Protein AF-A0A2G9U5S8-F1 (afdb_monomer_lite)

Sequence (148 aa):
MLDTFPAEDVRKWMVNHTTHVWLLAACYLGFVLTAPGKIVKKHGLLPQWYYYNGLLQLCLLVAFLPTLLFSLLIGGWRDSVCRNHSLYTGVVSGTVMFLFVFTKLLDLAETVLIVLEGRHPLLIHIFHHVVTLLFTWNSYSHQSSLGR

Structure (mmCIF, N/CA/C/O backbone):
data_AF-A0A2G9U5S8-F1
#
_entry.id   AF-A0A2G9U5S8-F1
#
loop_
_atom_site.group_PDB
_atom_site.id
_atom_site.type_symbol
_atom_site.label_atom_id
_atom_site.label_alt_id
_atom_site.label_comp_id
_atom_site.label_asym_id
_atom_site.label_entity_id
_atom_site.label_seq_id
_atom_site.pdbx_PDB_ins_code
_atom_site.Cartn_x
_atom_site.Cartn_y
_atom_site.Cartn_z
_atom_site.occupancy
_atom_site.B_iso_or_equiv
_atom_site.auth_seq_id
_atom_site.auth_comp_id
_atom_site.auth_asym_id
_atom_site.auth_atom_id
_atom_site.pdbx_PDB_model_num
ATOM 1 N N . MET A 1 1 ? 26.636 -3.718 -8.881 1.00 35.22 1 MET A N 1
ATOM 2 C CA . MET A 1 1 ? 26.272 -5.134 -9.051 1.00 35.22 1 MET A CA 1
ATOM 3 C C . MET A 1 1 ? 24.959 -5.350 -8.304 1.00 35.22 1 MET A C 1
ATOM 5 O O . MET A 1 1 ? 24.935 -5.861 -7.196 1.00 35.22 1 MET A O 1
ATOM 9 N N . LEU A 1 2 ? 23.889 -4.762 -8.842 1.00 51.16 2 LEU A N 1
ATOM 10 C CA . LEU A 1 2 ? 22.506 -4.899 -8.372 1.00 51.16 2 LEU A CA 1
ATOM 11 C C . LEU A 1 2 ? 21.821 -5.567 -9.560 1.00 51.16 2 LEU A C 1
ATOM 13 O O . LEU A 1 2 ? 21.222 -4.916 -10.417 1.00 51.16 2 LEU A O 1
ATOM 17 N N . ASP A 1 3 ? 22.149 -6.843 -9.719 1.00 55.69 3 ASP A N 1
ATOM 18 C CA . ASP A 1 3 ? 22.001 -7.546 -10.982 1.00 55.69 3 ASP A CA 1
ATOM 19 C C . ASP A 1 3 ? 20.552 -8.007 -11.111 1.00 55.69 3 ASP A C 1
ATOM 21 O O . ASP A 1 3 ? 20.168 -9.054 -10.612 1.00 55.69 3 ASP A O 1
ATOM 25 N N . THR A 1 4 ? 19.757 -7.179 -11.794 1.00 72.75 4 THR A N 1
ATOM 26 C CA . THR A 1 4 ? 18.407 -7.448 -12.323 1.00 72.75 4 THR A CA 1
ATOM 27 C C . THR A 1 4 ? 17.310 -7.779 -11.295 1.00 72.75 4 THR A C 1
ATOM 29 O O . THR A 1 4 ? 17.431 -8.665 -10.460 1.00 72.75 4 THR A O 1
ATOM 32 N N . PHE A 1 5 ? 16.174 -7.076 -11.374 1.00 83.19 5 PHE A N 1
ATOM 33 C CA . PHE A 1 5 ? 14.983 -7.427 -10.594 1.00 83.19 5 PHE A CA 1
ATOM 34 C C . PHE A 1 5 ? 14.281 -8.630 -11.255 1.00 83.19 5 PHE A C 1
ATOM 36 O O . PHE A 1 5 ? 13.924 -8.528 -12.434 1.00 83.19 5 PHE A O 1
ATOM 43 N N . PRO A 1 6 ? 14.067 -9.758 -10.547 1.00 87.31 6 PRO A N 1
ATOM 44 C CA . PRO A 1 6 ? 13.493 -10.976 -11.122 1.00 87.31 6 PRO A CA 1
ATOM 45 C C . PRO A 1 6 ? 11.966 -10.859 -11.244 1.00 87.31 6 PRO A C 1
ATOM 47 O O . PRO A 1 6 ? 11.199 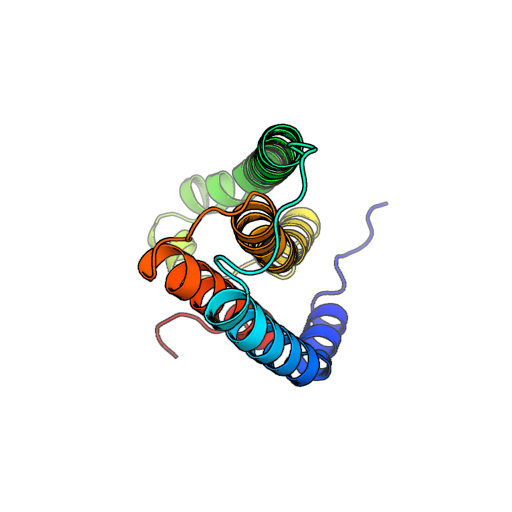-11.510 -10.534 1.00 87.31 6 PRO A O 1
ATOM 50 N N . ALA A 1 7 ? 11.513 -9.995 -12.153 1.00 85.25 7 ALA A N 1
ATOM 51 C CA . ALA A 1 7 ? 10.109 -9.614 -12.294 1.00 85.25 7 ALA A CA 1
ATOM 52 C C . ALA A 1 7 ? 9.171 -10.812 -12.506 1.00 85.25 7 ALA A C 1
ATOM 54 O O . ALA A 1 7 ? 8.071 -10.844 -11.959 1.00 85.25 7 ALA A O 1
ATOM 55 N N . GLU A 1 8 ? 9.606 -11.807 -13.279 1.00 86.88 8 GLU A N 1
ATOM 56 C CA . GLU A 1 8 ? 8.788 -12.976 -13.605 1.00 86.88 8 GLU A CA 1
ATOM 57 C C . GLU A 1 8 ? 8.624 -13.929 -12.413 1.00 86.88 8 GLU A C 1
ATOM 59 O O . GLU A 1 8 ? 7.526 -14.438 -12.177 1.00 86.88 8 GLU A O 1
ATOM 64 N N . ASP A 1 9 ? 9.680 -14.134 -11.625 1.00 90.31 9 ASP A N 1
ATOM 65 C CA . ASP A 1 9 ? 9.627 -14.992 -10.437 1.00 90.31 9 ASP A CA 1
ATOM 66 C C . ASP A 1 9 ? 8.777 -14.351 -9.343 1.00 90.31 9 ASP A C 1
ATOM 68 O O . ASP A 1 9 ? 7.919 -15.005 -8.746 1.00 90.31 9 ASP A O 1
ATOM 72 N N . VAL A 1 10 ? 8.944 -13.040 -9.147 1.00 90.88 10 VAL A N 1
ATOM 73 C CA . VAL A 1 10 ? 8.112 -12.255 -8.234 1.00 90.88 10 VAL A CA 1
ATOM 74 C C . VAL A 1 10 ? 6.647 -12.319 -8.663 1.00 90.88 10 VAL A C 1
ATOM 76 O O . VAL A 1 10 ? 5.771 -12.581 -7.841 1.00 90.88 10 VAL A O 1
ATOM 79 N N . ARG A 1 11 ? 6.356 -12.152 -9.955 1.00 89.31 11 ARG A N 1
ATOM 80 C CA . ARG A 1 11 ? 4.992 -12.242 -10.489 1.00 89.31 11 ARG A CA 1
ATOM 81 C C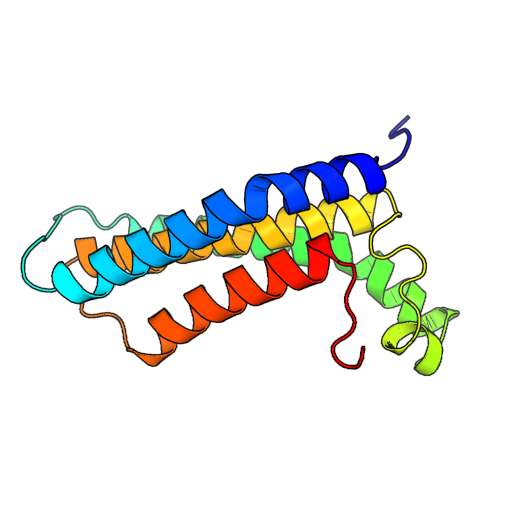 . ARG A 1 11 ? 4.367 -13.612 -10.232 1.00 89.31 11 ARG A C 1
ATOM 83 O O . ARG A 1 11 ? 3.244 -13.687 -9.735 1.00 89.31 11 ARG A O 1
ATOM 90 N N . LYS A 1 12 ? 5.089 -14.698 -10.525 1.00 92.31 12 LYS A N 1
ATOM 91 C CA . LYS A 1 12 ? 4.629 -16.070 -10.246 1.00 92.31 12 LYS A CA 1
ATOM 92 C C . LYS A 1 12 ? 4.365 -16.282 -8.757 1.00 92.31 12 LYS A C 1
ATOM 94 O O . LYS A 1 12 ? 3.352 -16.882 -8.399 1.00 92.31 12 LYS A O 1
ATOM 99 N N . TRP A 1 13 ? 5.234 -15.755 -7.895 1.00 92.94 13 TRP A N 1
ATOM 100 C CA . TRP A 1 13 ? 5.053 -15.816 -6.449 1.00 92.94 13 TRP A CA 1
ATOM 101 C C . TRP A 1 13 ? 3.775 -15.093 -6.002 1.00 92.94 13 TRP A C 1
ATOM 103 O O . TRP A 1 13 ? 2.994 -15.665 -5.240 1.00 92.94 13 TRP A O 1
ATOM 113 N N . MET A 1 14 ? 3.520 -13.891 -6.528 1.00 92.62 14 MET A N 1
ATOM 114 C CA . MET A 1 14 ? 2.320 -13.099 -6.229 1.00 92.62 14 MET A CA 1
ATOM 115 C C . MET A 1 14 ? 1.041 -13.818 -6.673 1.00 92.62 14 MET A C 1
ATOM 117 O O . MET A 1 14 ? 0.099 -13.948 -5.891 1.00 92.62 14 MET A O 1
ATOM 121 N N . VAL A 1 15 ? 1.028 -14.377 -7.890 1.00 92.81 15 VAL A N 1
ATOM 122 C CA . VAL A 1 15 ? -0.104 -15.171 -8.395 1.00 92.81 15 VAL A CA 1
ATOM 123 C C . VAL A 1 15 ? -0.386 -16.350 -7.463 1.00 92.81 15 VAL A C 1
ATOM 125 O O . VAL A 1 15 ? -1.524 -16.510 -7.020 1.00 92.81 15 VAL A O 1
ATOM 128 N N . ASN A 1 16 ? 0.643 -17.115 -7.085 1.00 95.12 16 ASN A N 1
ATOM 129 C CA . ASN A 1 16 ? 0.501 -18.273 -6.200 1.00 95.12 16 ASN A CA 1
ATOM 130 C C . ASN A 1 16 ? 0.000 -17.899 -4.789 1.00 95.12 16 ASN A C 1
ATOM 132 O O . ASN A 1 16 ? -0.705 -18.673 -4.145 1.00 95.12 16 ASN A O 1
ATOM 136 N N . HIS A 1 17 ? 0.316 -16.693 -4.307 1.00 94.94 17 HIS A N 1
ATOM 137 C CA . HIS A 1 17 ? -0.110 -16.217 -2.987 1.00 94.94 17 HIS A CA 1
ATOM 138 C C . HIS A 1 17 ? -1.429 -15.439 -2.990 1.00 94.94 17 HIS A C 1
ATOM 140 O O . HIS A 1 17 ? -1.900 -15.045 -1.924 1.00 94.94 17 HIS A O 1
ATOM 146 N N . THR A 1 18 ? -2.082 -15.289 -4.143 1.00 93.50 18 THR A N 1
ATOM 147 C CA . THR A 1 18 ? -3.359 -14.570 -4.261 1.00 93.50 18 THR A CA 1
ATOM 148 C C . THR A 1 18 ? -4.411 -15.108 -3.292 1.00 93.50 18 THR A C 1
ATOM 150 O O . THR A 1 18 ? -5.046 -14.330 -2.584 1.00 93.50 18 THR A O 1
ATOM 153 N N . THR A 1 19 ? -4.545 -16.432 -3.164 1.00 93.62 19 THR A N 1
ATOM 154 C CA . THR A 1 19 ? -5.495 -17.060 -2.228 1.00 93.62 19 THR A CA 1
ATOM 155 C C . THR A 1 19 ? -5.241 -16.656 -0.774 1.00 93.62 19 THR A C 1
ATOM 157 O O . THR A 1 19 ? -6.188 -16.385 -0.040 1.00 93.62 19 THR A O 1
ATOM 160 N N . HIS A 1 20 ? -3.975 -16.546 -0.359 1.00 94.62 20 HIS A N 1
ATOM 161 C CA . HIS A 1 20 ? -3.621 -16.114 0.995 1.00 94.62 20 HIS A CA 1
ATOM 162 C C . HIS A 1 20 ? -4.054 -14.669 1.256 1.00 94.62 20 HIS A C 1
ATOM 164 O O . HIS A 1 20 ? -4.545 -14.367 2.340 1.00 94.62 20 HIS A O 1
ATOM 170 N N . VAL A 1 21 ? -3.934 -13.789 0.259 1.00 95.25 21 VAL A N 1
ATOM 171 C CA . VAL A 1 21 ? -4.358 -12.386 0.372 1.00 95.25 21 VAL A CA 1
ATOM 172 C C . VAL A 1 21 ? -5.875 -12.261 0.457 1.00 95.25 21 VAL A C 1
ATOM 174 O O . VAL A 1 21 ? -6.372 -11.496 1.281 1.00 95.25 21 VAL A O 1
ATOM 177 N N . TRP A 1 22 ? -6.624 -13.054 -0.313 1.00 94.62 22 TRP A N 1
ATOM 178 C CA . TRP A 1 22 ? -8.084 -13.118 -0.185 1.00 94.62 22 TRP A CA 1
ATOM 179 C C . TRP A 1 22 ? -8.525 -13.613 1.194 1.00 94.62 22 TRP A C 1
ATOM 181 O O . TRP A 1 22 ? -9.411 -13.014 1.803 1.00 94.62 22 TRP A O 1
ATOM 191 N N . LEU A 1 23 ? -7.885 -14.665 1.715 1.00 96.38 23 LEU A N 1
ATOM 192 C CA . LEU A 1 23 ? -8.163 -15.168 3.063 1.00 96.38 23 LEU A CA 1
ATOM 193 C C . LEU A 1 23 ? -7.826 -14.120 4.127 1.00 96.38 23 LEU A C 1
ATOM 195 O O . LEU A 1 23 ? -8.623 -13.892 5.034 1.00 96.38 23 LEU A O 1
ATOM 199 N N . LEU A 1 24 ? -6.690 -13.436 3.992 1.00 95.88 24 LEU A N 1
ATOM 200 C CA . LEU A 1 24 ? -6.288 -12.360 4.893 1.00 95.88 24 LEU A CA 1
ATOM 201 C C . LEU A 1 24 ? -7.297 -11.206 4.870 1.00 95.88 24 LEU A C 1
ATOM 203 O O . LEU A 1 24 ? -7.701 -10.746 5.935 1.00 95.88 24 LEU A O 1
ATOM 207 N N . ALA A 1 25 ? -7.761 -10.783 3.691 1.00 95.94 25 ALA A N 1
ATOM 208 C CA . ALA A 1 25 ? -8.780 -9.743 3.547 1.00 95.94 25 ALA A CA 1
ATOM 209 C C . ALA A 1 25 ? -10.126 -10.151 4.175 1.00 95.94 25 ALA A C 1
ATOM 211 O O . ALA A 1 25 ? -10.762 -9.340 4.850 1.00 95.94 25 ALA A O 1
ATOM 212 N N . ALA A 1 26 ? -10.544 -11.411 4.009 1.00 96.31 26 ALA A N 1
ATOM 213 C CA . ALA A 1 26 ? -11.761 -11.940 4.623 1.00 96.31 26 ALA A CA 1
ATOM 214 C C . ALA A 1 26 ? -11.655 -12.000 6.158 1.00 96.31 26 ALA A C 1
ATOM 216 O O . ALA A 1 26 ? -12.554 -11.532 6.859 1.00 96.31 26 ALA A O 1
ATOM 217 N N . CYS A 1 27 ? -10.537 -12.508 6.687 1.00 96.12 27 CYS A N 1
ATOM 218 C CA . CYS A 1 27 ? -10.252 -12.521 8.123 1.00 96.12 27 CYS A CA 1
ATOM 219 C C . CYS A 1 27 ? -10.217 -11.102 8.704 1.00 96.12 27 CYS A C 1
ATOM 221 O O . CYS A 1 27 ? -10.802 -10.845 9.756 1.00 96.12 27 CYS A O 1
ATOM 223 N N . TYR A 1 28 ? -9.572 -10.174 7.997 1.00 95.56 28 TYR A N 1
ATOM 224 C CA . TYR A 1 28 ? -9.519 -8.763 8.356 1.00 95.56 28 TYR A CA 1
ATOM 225 C C . TYR A 1 28 ? -10.921 -8.135 8.432 1.00 95.56 28 TYR A C 1
ATOM 227 O O . TYR A 1 28 ? -11.256 -7.515 9.441 1.00 95.56 28 TYR A O 1
ATOM 235 N N . LEU A 1 29 ? -11.772 -8.345 7.420 1.00 95.69 29 LEU A N 1
ATOM 236 C CA . LEU A 1 29 ? -13.155 -7.856 7.421 1.00 95.69 29 LEU A CA 1
ATOM 237 C C . LEU A 1 29 ? -13.957 -8.436 8.587 1.00 95.69 29 LEU A C 1
ATOM 239 O O . LEU A 1 29 ? -14.634 -7.693 9.297 1.00 95.69 29 LEU A O 1
ATOM 243 N N . GLY A 1 30 ? -13.846 -9.746 8.823 1.00 94.75 30 GLY A N 1
ATOM 244 C CA . GLY A 1 30 ? -14.488 -10.401 9.959 1.00 94.75 30 GLY A CA 1
ATOM 245 C C . GLY A 1 30 ? -14.065 -9.782 11.292 1.00 94.75 30 GLY A C 1
ATOM 246 O O . GLY A 1 30 ? -14.914 -9.476 12.129 1.00 94.75 30 GLY A O 1
ATOM 247 N N . PHE A 1 31 ? -12.768 -9.526 11.476 1.00 94.69 31 PHE A N 1
ATOM 248 C CA . PHE A 1 31 ? -12.245 -8.888 12.681 1.00 94.69 31 PHE A CA 1
ATOM 249 C C . PHE A 1 31 ? -12.759 -7.451 12.845 1.00 94.69 31 PHE A C 1
ATOM 251 O O . PHE A 1 31 ? -13.372 -7.129 13.863 1.00 94.69 31 PHE A O 1
ATOM 258 N N . VAL A 1 32 ? -12.565 -6.590 11.844 1.00 94.12 32 VAL A N 1
ATOM 259 C CA . VAL A 1 32 ? -12.869 -5.155 11.954 1.00 94.12 32 VAL A CA 1
ATOM 260 C C . VAL A 1 32 ? -14.370 -4.877 12.068 1.00 94.12 32 VAL A C 1
ATOM 262 O O . VAL A 1 32 ? -14.752 -3.889 12.687 1.00 94.12 32 VAL A O 1
ATOM 265 N N . LEU A 1 33 ? -15.236 -5.750 11.549 1.00 92.75 33 LEU A N 1
ATOM 266 C CA . LEU A 1 33 ? -16.686 -5.595 11.698 1.00 92.75 33 LEU A CA 1
ATOM 267 C C . LEU A 1 33 ? -17.220 -6.093 13.051 1.00 92.75 33 LEU A C 1
ATOM 269 O O . LEU A 1 33 ? -18.257 -5.615 13.505 1.00 92.75 33 LEU A O 1
ATOM 273 N N . THR A 1 34 ? -16.546 -7.046 13.707 1.00 92.12 34 THR A N 1
ATOM 274 C CA . THR A 1 34 ? -17.078 -7.724 14.910 1.00 92.12 34 THR A CA 1
ATOM 275 C C . THR A 1 34 ? -16.419 -7.316 16.226 1.00 92.12 34 THR A C 1
ATOM 277 O O . THR A 1 34 ? -17.042 -7.472 17.285 1.00 92.12 34 THR A O 1
ATOM 280 N N . ALA A 1 35 ? -15.173 -6.841 16.171 1.00 90.62 35 ALA A N 1
ATOM 281 C CA . ALA A 1 35 ? -14.347 -6.478 17.320 1.00 90.62 35 ALA A CA 1
ATOM 282 C C . ALA A 1 35 ? -14.568 -5.064 17.910 1.00 90.62 35 ALA A C 1
ATOM 284 O O . ALA A 1 35 ? -14.334 -4.920 19.117 1.00 90.62 35 ALA A O 1
ATOM 285 N N . PRO A 1 36 ? -15.004 -4.026 17.158 1.00 88.19 36 PRO A N 1
ATOM 286 C CA . PRO A 1 36 ? -15.205 -2.692 17.724 1.00 88.19 36 PRO A CA 1
ATOM 287 C C . PRO A 1 36 ? -16.151 -2.707 18.931 1.00 88.19 36 PRO A C 1
ATOM 289 O O . PRO A 1 36 ? -17.209 -3.334 18.898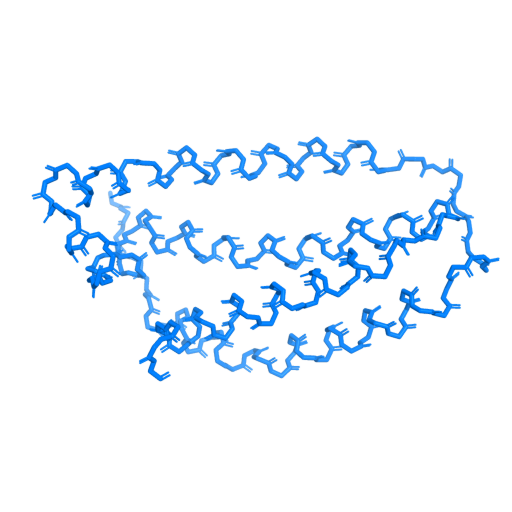 1.00 88.19 36 PRO A O 1
ATOM 292 N N . GLY A 1 37 ? -15.752 -2.038 20.014 1.00 82.56 37 GLY A N 1
ATOM 293 C CA . GLY A 1 37 ? -16.503 -1.991 21.275 1.00 82.56 37 GLY A CA 1
ATOM 294 C C . GLY A 1 37 ? -16.316 -3.200 22.207 1.00 82.56 37 GLY A C 1
ATOM 295 O O . GLY A 1 37 ? -16.782 -3.152 23.341 1.00 82.56 37 GLY A O 1
ATOM 296 N N . LYS A 1 38 ? -15.617 -4.266 21.780 1.00 87.12 38 LYS A N 1
ATOM 297 C CA . LYS A 1 38 ? -15.339 -5.457 22.616 1.00 87.12 38 LYS A CA 1
ATOM 298 C C . LYS A 1 38 ? -13.902 -5.539 23.126 1.00 87.12 38 LYS A C 1
ATOM 300 O O . LYS A 1 38 ? -13.647 -6.214 24.119 1.00 87.12 38 LYS A O 1
ATOM 305 N N . ILE A 1 39 ? -12.960 -4.898 22.436 1.00 84.56 39 ILE A N 1
ATOM 306 C CA . ILE A 1 39 ? -11.524 -4.992 22.717 1.00 84.56 39 ILE A CA 1
ATOM 307 C C . ILE A 1 39 ? -10.971 -3.580 22.894 1.00 84.56 39 ILE A C 1
ATOM 309 O O . ILE A 1 39 ? -11.186 -2.728 22.039 1.00 84.56 39 ILE A O 1
ATOM 313 N N . VAL A 1 40 ? -10.251 -3.344 23.993 1.00 86.69 40 VAL A N 1
ATOM 314 C CA . VAL A 1 40 ? -9.571 -2.069 24.257 1.00 86.69 40 VAL A CA 1
ATOM 315 C C . VAL A 1 40 ? -8.193 -2.341 24.857 1.00 86.69 40 VAL A C 1
ATOM 317 O O . VAL A 1 40 ? -8.069 -2.961 25.914 1.00 86.69 40 VAL A O 1
ATOM 320 N N . LYS A 1 41 ? -7.141 -1.862 24.193 1.00 83.94 41 LYS A N 1
ATOM 321 C CA . LYS A 1 41 ? -5.760 -1.830 24.682 1.00 83.94 41 LYS A CA 1
ATOM 322 C C . LYS A 1 41 ? -5.410 -0.404 25.102 1.00 83.94 41 LYS A C 1
ATOM 324 O O . LYS A 1 41 ? -5.657 0.544 24.370 1.00 83.94 41 LYS A O 1
ATOM 329 N N . LYS A 1 42 ? -4.793 -0.260 26.281 1.00 73.62 42 LYS A N 1
ATOM 330 C CA . LYS A 1 42 ? -4.433 1.050 26.858 1.00 73.62 42 LYS A CA 1
ATOM 331 C C . LYS A 1 42 ? -3.196 1.711 26.235 1.00 73.62 42 LYS A C 1
ATOM 333 O O . LYS A 1 42 ? -3.015 2.910 26.410 1.00 73.62 42 LYS A O 1
ATOM 338 N N . HIS A 1 43 ? -2.335 0.959 25.550 1.00 76.50 43 HIS A N 1
ATOM 339 C CA . HIS A 1 43 ? -1.120 1.512 24.947 1.00 76.50 43 HIS A CA 1
ATOM 340 C C . HIS A 1 43 ? -1.400 2.003 23.524 1.00 76.50 43 HIS A C 1
ATOM 342 O O . HIS A 1 43 ? -1.727 1.200 22.651 1.00 76.50 43 HIS A O 1
ATOM 348 N N . GLY A 1 44 ? -1.238 3.309 23.299 1.00 80.12 44 GLY A N 1
ATOM 349 C CA . GLY A 1 44 ? -1.351 3.924 21.978 1.00 80.12 44 GLY A CA 1
ATOM 350 C C . GLY A 1 44 ? -0.114 3.633 21.136 1.00 80.12 44 GLY A C 1
ATOM 351 O O . GLY A 1 44 ? 0.885 4.337 21.249 1.00 80.12 44 GLY A O 1
ATOM 352 N N . LEU A 1 45 ? -0.181 2.572 20.328 1.00 89.06 45 LEU A N 1
ATOM 353 C CA . LEU A 1 45 ? 0.819 2.233 19.302 1.00 89.06 45 LEU A CA 1
ATOM 354 C C . LEU A 1 45 ? 0.536 2.934 17.965 1.00 89.06 45 LEU A C 1
ATOM 356 O O . LEU A 1 45 ? 1.361 2.901 17.051 1.00 89.06 45 LEU A O 1
ATOM 360 N N . LEU A 1 46 ? -0.646 3.540 17.839 1.00 90.75 46 LEU A N 1
ATOM 361 C CA . LEU A 1 46 ? -1.133 4.134 16.606 1.00 90.75 46 LEU A CA 1
ATOM 362 C C . LEU A 1 46 ? -0.283 5.338 16.136 1.00 90.75 46 LEU A C 1
ATOM 364 O O . LEU A 1 46 ? 0.045 5.382 14.952 1.00 90.75 46 LEU A O 1
ATOM 368 N N . PRO A 1 47 ? 0.168 6.274 17.003 1.00 91.88 47 PRO A N 1
ATOM 369 C CA . PRO A 1 47 ? 1.035 7.377 16.570 1.00 91.88 47 PRO A CA 1
ATOM 370 C C . PRO A 1 47 ? 2.381 6.912 15.997 1.00 91.88 47 PRO A C 1
ATOM 372 O O . PRO A 1 47 ? 2.840 7.429 14.980 1.00 91.88 47 PRO A O 1
ATOM 375 N N . GLN A 1 48 ? 3.007 5.917 16.628 1.00 93.69 48 GLN A N 1
ATOM 376 C CA . GLN A 1 48 ? 4.262 5.327 16.168 1.00 93.69 48 GLN A CA 1
ATOM 377 C C . GLN A 1 48 ? 4.046 4.619 14.831 1.00 93.69 48 GLN A C 1
ATOM 379 O O . GLN A 1 48 ? 4.853 4.773 13.917 1.00 93.69 48 GLN A O 1
ATOM 384 N N . TRP A 1 49 ? 2.930 3.896 14.694 1.00 94.19 49 TRP A N 1
ATOM 385 C CA . TRP A 1 49 ? 2.548 3.257 13.440 1.00 94.19 49 TRP A CA 1
ATOM 386 C C . TRP A 1 49 ? 2.416 4.267 12.296 1.00 94.19 49 TRP A C 1
ATOM 388 O O . TRP A 1 49 ? 3.029 4.075 11.247 1.00 94.19 49 TRP A O 1
ATOM 398 N N . TYR A 1 50 ? 1.695 5.374 12.510 1.00 93.56 50 TYR A N 1
ATOM 399 C CA . TYR A 1 50 ? 1.565 6.441 11.513 1.00 93.56 50 TYR A CA 1
ATOM 400 C C . TYR A 1 50 ? 2.915 7.019 11.093 1.00 93.56 50 TYR A C 1
ATOM 402 O O . TYR A 1 50 ? 3.149 7.226 9.903 1.00 93.56 50 TYR A O 1
ATOM 410 N N . TYR A 1 51 ? 3.814 7.249 12.053 1.00 95.25 51 TYR A N 1
ATOM 411 C CA . TYR A 1 51 ? 5.149 7.766 11.769 1.00 95.25 51 TYR A CA 1
ATOM 412 C C . TYR A 1 51 ? 5.957 6.809 10.880 1.00 95.25 51 TYR A C 1
ATOM 414 O O . TYR A 1 51 ? 6.476 7.223 9.842 1.00 95.25 51 TYR A O 1
ATOM 422 N N . TYR A 1 52 ? 6.028 5.523 11.241 1.00 95.00 52 TYR A N 1
ATOM 423 C CA . TYR A 1 52 ? 6.781 4.534 10.465 1.00 95.00 52 TYR A CA 1
ATOM 424 C C . TYR A 1 52 ? 6.155 4.261 9.094 1.00 95.00 52 TYR A C 1
ATOM 426 O O . TYR A 1 52 ? 6.885 4.190 8.104 1.00 95.00 52 TYR A O 1
ATOM 434 N N . ASN A 1 53 ? 4.824 4.151 9.011 1.00 94.31 53 ASN A N 1
ATOM 435 C CA . ASN A 1 53 ? 4.135 3.930 7.740 1.00 94.31 53 ASN A CA 1
ATOM 436 C C . ASN A 1 53 ? 4.308 5.138 6.802 1.00 94.31 53 ASN A C 1
ATOM 438 O O . ASN A 1 53 ? 4.640 4.976 5.629 1.00 94.31 53 ASN A O 1
ATOM 442 N N . GLY A 1 54 ? 4.177 6.359 7.330 1.00 95.38 54 GLY A N 1
ATOM 443 C CA . GLY A 1 54 ? 4.402 7.588 6.568 1.00 95.38 54 GLY A CA 1
ATOM 444 C C . GLY A 1 54 ? 5.839 7.712 6.057 1.00 95.38 54 GLY A C 1
ATOM 445 O O . GLY A 1 54 ? 6.050 8.031 4.886 1.00 95.38 54 GLY A O 1
ATOM 446 N N . LEU A 1 55 ? 6.833 7.395 6.894 1.00 96.75 55 LEU A N 1
ATOM 447 C CA . LEU A 1 55 ? 8.239 7.393 6.488 1.00 96.75 55 LEU A CA 1
ATOM 448 C C . LEU A 1 55 ? 8.511 6.359 5.387 1.00 96.75 55 LEU A C 1
ATOM 450 O O . LEU A 1 55 ? 9.181 6.673 4.405 1.00 96.75 55 LEU A O 1
ATOM 454 N N . LEU A 1 56 ? 7.963 5.148 5.513 1.00 95.88 56 LEU A N 1
ATOM 455 C CA . LEU A 1 56 ? 8.088 4.104 4.496 1.00 95.88 56 LEU A CA 1
ATOM 456 C C . LEU A 1 56 ? 7.506 4.564 3.151 1.00 95.88 56 LEU A C 1
ATOM 458 O O . LEU A 1 56 ? 8.163 4.431 2.118 1.00 95.88 56 LEU A O 1
ATOM 462 N N . GLN A 1 57 ? 6.304 5.146 3.161 1.00 95.75 57 GLN A N 1
ATOM 463 C CA . GLN A 1 57 ? 5.655 5.659 1.953 1.00 95.75 57 GLN A CA 1
ATOM 464 C C . GLN A 1 57 ? 6.447 6.808 1.316 1.00 95.75 57 GLN A C 1
ATOM 466 O O . GLN A 1 57 ? 6.606 6.834 0.094 1.00 95.75 57 GLN A O 1
ATOM 471 N N . LEU A 1 58 ? 7.008 7.713 2.123 1.00 96.75 58 LEU A N 1
ATOM 472 C CA . LEU A 1 58 ? 7.870 8.789 1.634 1.00 96.75 58 LEU A CA 1
ATOM 473 C C . LEU A 1 58 ? 9.142 8.242 0.972 1.00 96.75 58 LEU A C 1
ATOM 475 O O . LEU A 1 58 ? 9.496 8.676 -0.123 1.00 96.75 58 LEU A O 1
ATOM 479 N N . CYS A 1 59 ? 9.808 7.265 1.591 1.00 96.69 59 CYS A N 1
ATOM 480 C CA . CYS A 1 59 ? 10.992 6.622 1.021 1.00 96.69 59 CYS A CA 1
ATOM 481 C C . CYS A 1 59 ? 10.687 5.951 -0.326 1.00 96.69 59 CYS A C 1
ATOM 483 O O . CYS A 1 59 ? 11.450 6.110 -1.278 1.00 96.69 59 CYS A O 1
ATOM 485 N N . LEU A 1 60 ? 9.556 5.242 -0.431 1.00 95.75 60 LEU A N 1
ATOM 486 C CA . LEU A 1 60 ? 9.121 4.626 -1.688 1.00 95.75 60 LEU A CA 1
ATOM 487 C C . LEU A 1 60 ? 8.813 5.676 -2.763 1.00 95.75 60 LEU A C 1
ATOM 489 O O . LEU A 1 60 ? 9.209 5.497 -3.913 1.00 95.75 60 LEU A O 1
ATOM 493 N N . LEU A 1 61 ? 8.169 6.788 -2.397 1.00 95.25 61 LEU A N 1
ATOM 494 C CA . LEU A 1 61 ? 7.902 7.894 -3.317 1.00 95.25 61 LEU A CA 1
ATOM 495 C C . LEU A 1 61 ? 9.202 8.506 -3.854 1.00 95.25 61 LEU A C 1
ATOM 497 O O . LEU A 1 61 ? 9.352 8.654 -5.065 1.00 95.25 61 LEU A O 1
ATOM 501 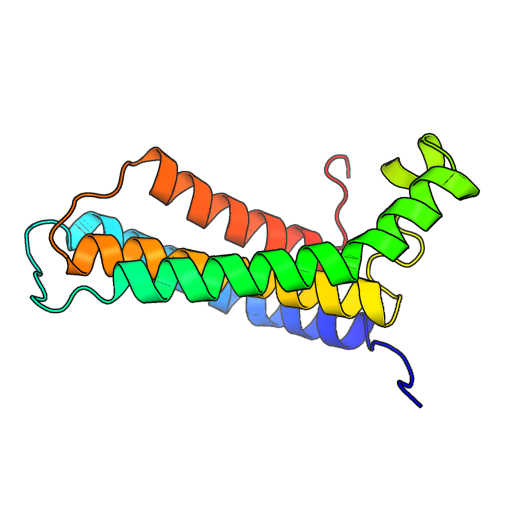N N . VAL A 1 62 ? 10.152 8.825 -2.970 1.00 96.56 62 VAL A N 1
ATOM 502 C CA . VAL A 1 62 ? 11.453 9.399 -3.354 1.00 96.56 62 VAL A CA 1
ATOM 503 C C . VAL A 1 62 ? 12.235 8.433 -4.246 1.00 96.56 62 VAL A C 1
ATOM 505 O O . VAL A 1 62 ? 12.825 8.864 -5.234 1.00 96.56 62 VAL A O 1
ATOM 508 N N . ALA A 1 63 ? 12.197 7.129 -3.958 1.00 93.62 63 ALA A N 1
ATOM 509 C CA . ALA A 1 63 ? 12.835 6.110 -4.789 1.00 93.62 63 ALA A CA 1
ATOM 510 C C . ALA A 1 63 ? 12.161 5.946 -6.166 1.00 93.62 63 ALA A C 1
ATOM 512 O O . ALA A 1 63 ? 12.838 5.665 -7.156 1.00 93.62 63 ALA A O 1
ATOM 513 N N . PHE A 1 64 ? 10.840 6.134 -6.254 1.00 92.88 64 PHE A N 1
ATOM 514 C CA . PHE A 1 64 ? 10.094 6.038 -7.511 1.00 92.88 64 PHE A CA 1
ATOM 515 C C . PHE A 1 64 ? 10.233 7.279 -8.401 1.00 92.88 64 PHE A C 1
ATOM 517 O O . PHE A 1 64 ? 10.213 7.171 -9.631 1.00 92.88 64 PHE A O 1
ATOM 524 N N . LEU A 1 65 ? 10.390 8.457 -7.792 1.00 92.94 65 LEU A N 1
ATOM 525 C CA . LEU A 1 65 ? 10.334 9.754 -8.465 1.00 92.94 65 LEU A CA 1
ATOM 526 C C . LEU A 1 65 ? 11.254 9.878 -9.699 1.00 92.94 65 LEU A C 1
ATOM 528 O O . LEU A 1 65 ? 10.775 10.367 -10.723 1.00 92.94 65 LEU A O 1
ATOM 532 N N . PRO A 1 66 ? 12.516 9.399 -9.696 1.00 89.94 66 PRO A N 1
ATOM 533 C CA . PRO A 1 66 ? 13.372 9.464 -10.881 1.00 89.94 66 PRO A CA 1
ATOM 534 C C . PRO A 1 66 ? 12.817 8.667 -12.068 1.00 89.94 66 PRO A C 1
ATOM 536 O O . PRO A 1 66 ? 12.901 9.124 -13.205 1.00 89.94 66 PRO A O 1
ATOM 539 N N . THR A 1 67 ? 12.210 7.502 -11.808 1.00 88.19 67 THR A N 1
ATOM 540 C CA . THR A 1 67 ? 11.588 6.669 -12.854 1.00 88.19 67 THR A CA 1
ATOM 541 C C . THR A 1 67 ? 10.405 7.404 -13.479 1.00 88.19 67 THR A C 1
ATOM 543 O O . THR A 1 67 ? 10.269 7.444 -14.702 1.00 88.19 67 THR A O 1
ATOM 546 N N . LEU A 1 68 ? 9.572 8.024 -12.637 1.00 87.88 68 LEU A N 1
ATOM 547 C CA . LEU A 1 68 ? 8.414 8.795 -13.076 1.00 87.88 68 LEU A CA 1
ATOM 548 C C . LEU A 1 68 ? 8.832 10.011 -13.917 1.00 87.88 68 LEU A C 1
ATOM 550 O O . LEU A 1 68 ? 8.303 10.216 -15.007 1.00 87.88 68 LEU A O 1
ATOM 554 N N . LEU A 1 69 ? 9.810 10.789 -13.442 1.00 90.06 69 LEU A N 1
ATOM 555 C CA . LEU A 1 69 ? 10.307 11.971 -14.150 1.00 90.06 69 LEU A CA 1
ATOM 556 C C . LEU A 1 69 ? 10.961 11.607 -15.484 1.00 90.06 69 LEU A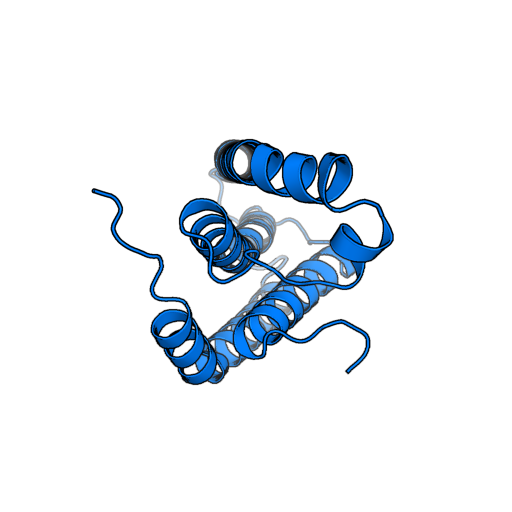 C 1
ATOM 558 O O . LEU A 1 69 ? 10.726 12.293 -16.473 1.00 90.06 69 LEU A O 1
ATOM 562 N N . PHE A 1 70 ? 11.730 10.517 -15.540 1.00 87.69 70 PHE A N 1
ATOM 563 C CA . PHE A 1 70 ? 12.316 10.033 -16.790 1.00 87.69 70 PHE A CA 1
ATOM 564 C C . PHE A 1 70 ? 11.228 9.687 -17.816 1.00 87.69 70 PHE A C 1
ATOM 566 O O . PHE A 1 70 ? 11.276 10.149 -18.954 1.00 87.69 70 PHE A O 1
ATOM 573 N N . SER A 1 71 ? 10.206 8.931 -17.405 1.00 86.62 71 SER A N 1
ATOM 574 C CA . SER A 1 71 ? 9.105 8.548 -18.294 1.00 86.62 71 SER A CA 1
ATOM 575 C C . SER A 1 71 ? 8.292 9.758 -18.776 1.00 86.62 71 SER A C 1
ATOM 577 O O . SER A 1 71 ? 7.964 9.841 -19.957 1.00 86.62 71 SER A O 1
ATOM 579 N N . LEU A 1 72 ? 8.033 10.736 -17.902 1.00 87.94 72 LEU A N 1
ATOM 580 C CA . LEU A 1 72 ? 7.284 11.948 -18.248 1.00 87.94 72 LEU A CA 1
ATOM 581 C C . LEU A 1 72 ? 8.068 12.906 -19.151 1.00 87.94 72 LEU A C 1
ATOM 583 O O . LEU A 1 72 ? 7.534 13.369 -20.157 1.00 87.94 72 LEU A O 1
ATOM 587 N N . LEU A 1 73 ? 9.314 13.225 -18.789 1.00 89.56 73 LEU A N 1
ATOM 588 C CA . LEU A 1 73 ? 10.099 14.270 -19.453 1.00 89.56 73 LEU A CA 1
ATOM 589 C C . LEU A 1 73 ? 10.733 13.789 -20.760 1.00 89.56 73 LEU A C 1
ATOM 591 O O . LEU A 1 73 ? 10.872 14.582 -21.686 1.00 89.56 73 LEU A O 1
ATOM 595 N N . ILE A 1 74 ? 11.119 12.511 -20.840 1.00 87.12 74 ILE A N 1
ATOM 596 C CA . ILE A 1 74 ? 11.822 11.956 -22.007 1.00 87.12 74 ILE A CA 1
ATOM 597 C C . ILE A 1 74 ? 10.878 11.116 -22.871 1.00 87.12 74 ILE A C 1
ATOM 599 O O . ILE A 1 74 ? 10.902 11.242 -24.092 1.00 87.12 74 ILE A O 1
ATOM 603 N N . GLY A 1 75 ? 10.026 10.287 -22.258 1.00 81.25 75 GLY A N 1
ATOM 604 C CA . GLY A 1 75 ? 9.027 9.493 -22.988 1.00 81.25 75 GLY A CA 1
ATOM 605 C C . GLY A 1 75 ? 7.824 10.317 -23.463 1.00 81.25 75 GLY A C 1
ATOM 606 O O . GLY A 1 75 ? 7.203 10.004 -24.480 1.00 81.25 75 GLY A O 1
ATOM 607 N N . GLY A 1 76 ? 7.507 11.407 -22.760 1.00 85.88 76 GLY A N 1
ATOM 608 C CA . GLY A 1 76 ? 6.338 12.239 -23.023 1.00 85.88 76 GLY A CA 1
ATOM 609 C C . GLY A 1 76 ? 5.039 11.645 -22.464 1.00 85.88 76 GLY A C 1
ATOM 610 O O . GLY A 1 76 ? 4.973 10.501 -22.013 1.00 85.88 76 GLY A O 1
ATOM 611 N N . TRP A 1 77 ? 3.959 12.432 -22.515 1.00 83.38 77 TRP A N 1
ATOM 612 C CA . TRP A 1 77 ? 2.679 12.104 -21.867 1.00 83.38 77 TRP A CA 1
ATOM 613 C C . TRP A 1 77 ? 2.116 10.734 -22.268 1.00 83.38 77 TRP A C 1
ATOM 615 O O . TRP A 1 77 ? 1.799 9.904 -21.416 1.00 83.38 77 TRP A O 1
ATOM 625 N N . ARG A 1 78 ? 2.029 10.465 -23.576 1.00 83.94 78 ARG A N 1
ATOM 626 C CA . ARG A 1 78 ? 1.474 9.203 -24.083 1.00 83.94 78 ARG A CA 1
ATOM 627 C C . ARG A 1 78 ? 2.284 7.997 -23.616 1.00 83.94 78 ARG A C 1
ATOM 629 O O . ARG A 1 78 ? 1.698 6.959 -23.332 1.00 83.94 78 ARG A O 1
ATOM 636 N N . ASP A 1 79 ? 3.603 8.121 -23.550 1.00 78.88 79 ASP A N 1
ATOM 637 C CA . ASP A 1 79 ? 4.459 7.019 -23.129 1.00 78.88 79 ASP A CA 1
ATOM 638 C C . ASP A 1 79 ? 4.286 6.734 -21.634 1.00 78.88 79 ASP A C 1
ATOM 640 O O . ASP A 1 79 ? 4.025 5.595 -21.263 1.00 78.88 79 ASP A O 1
ATOM 644 N N . SER A 1 80 ? 4.273 7.782 -20.803 1.00 81.25 80 SER A N 1
ATOM 645 C CA . SER A 1 80 ? 4.089 7.661 -19.349 1.00 81.25 80 SER A CA 1
ATOM 646 C C . SER A 1 80 ? 2.751 7.057 -18.912 1.00 81.25 80 SER A C 1
ATOM 648 O O . SER A 1 80 ? 2.682 6.403 -17.875 1.00 81.25 80 SER A O 1
ATOM 650 N N . VAL A 1 81 ? 1.688 7.257 -19.697 1.00 82.00 81 VAL A N 1
ATOM 651 C CA . VAL A 1 81 ? 0.346 6.743 -19.383 1.00 82.00 81 VAL A CA 1
ATOM 652 C C . VAL A 1 81 ? 0.094 5.383 -20.036 1.00 82.00 81 VAL A C 1
ATOM 654 O O . VAL A 1 81 ? -0.559 4.526 -19.447 1.00 82.00 81 VAL A O 1
ATOM 657 N N . CYS A 1 82 ? 0.565 5.178 -21.271 1.00 80.12 82 CYS A N 1
ATOM 658 C CA . CYS A 1 82 ? 0.189 4.008 -22.066 1.00 80.12 82 CYS A CA 1
ATOM 659 C C . CYS A 1 82 ? 1.251 2.905 -22.109 1.00 80.12 82 CYS A C 1
ATOM 661 O O . CYS A 1 82 ? 0.929 1.801 -22.553 1.00 80.12 82 CYS A O 1
ATOM 663 N N . ARG A 1 83 ? 2.506 3.170 -21.718 1.00 77.38 83 ARG A N 1
ATOM 664 C CA . ARG A 1 83 ? 3.582 2.172 -21.757 1.00 77.38 83 ARG A CA 1
ATOM 665 C C . ARG A 1 83 ? 4.104 1.845 -20.365 1.00 77.38 83 ARG A C 1
ATOM 667 O O . ARG A 1 83 ? 4.588 2.697 -19.637 1.00 77.38 83 ARG A O 1
ATOM 674 N N . ASN A 1 84 ? 4.145 0.551 -20.061 1.00 71.81 84 ASN A N 1
ATOM 675 C CA . ASN A 1 84 ? 4.650 0.032 -18.786 1.00 71.81 84 ASN A CA 1
ATOM 676 C C . ASN A 1 84 ? 6.174 -0.221 -18.792 1.00 71.81 84 ASN A C 1
ATOM 678 O O . ASN A 1 84 ? 6.647 -1.034 -18.003 1.00 71.81 84 ASN A O 1
ATOM 682 N N . HIS A 1 85 ? 6.923 0.458 -19.680 1.00 67.38 85 HIS A N 1
ATOM 683 C CA . HIS A 1 85 ? 8.301 0.168 -20.124 1.00 67.38 85 HIS A CA 1
ATOM 684 C C . HIS A 1 85 ? 9.140 -0.642 -19.119 1.00 67.38 85 HIS A C 1
ATOM 686 O O . HIS A 1 85 ? 9.244 -1.861 -19.230 1.00 67.38 85 HIS A O 1
ATOM 692 N N . SER A 1 86 ? 9.704 0.033 -18.117 1.00 73.94 86 SER A N 1
ATOM 693 C CA . SER A 1 86 ? 10.505 -0.567 -17.048 1.00 73.94 86 SER A CA 1
ATOM 694 C C . SER A 1 86 ? 9.785 -0.560 -15.701 1.00 73.94 86 SER A C 1
ATOM 696 O O . SER A 1 86 ? 10.416 -0.824 -14.681 1.00 73.94 86 SER A O 1
ATOM 698 N N . LEU A 1 87 ? 8.481 -0.265 -15.653 1.00 80.62 87 LEU A N 1
ATOM 699 C CA . LEU A 1 87 ? 7.761 -0.052 -14.392 1.00 80.62 87 LEU A CA 1
ATOM 700 C C . LEU A 1 87 ? 7.847 -1.277 -13.469 1.00 80.62 87 LEU A C 1
ATOM 702 O O . LEU A 1 87 ? 8.130 -1.135 -12.284 1.00 80.62 87 LEU A O 1
ATOM 706 N N . TYR A 1 88 ? 7.672 -2.472 -14.037 1.00 81.94 88 TYR A N 1
ATOM 707 C CA . TYR A 1 88 ? 7.708 -3.744 -13.305 1.00 81.94 88 TYR A CA 1
ATOM 708 C C . TYR A 1 88 ? 9.007 -4.534 -13.499 1.00 81.94 88 TYR A C 1
ATOM 710 O O . TYR A 1 88 ? 9.249 -5.492 -12.774 1.00 81.94 88 TYR A O 1
ATOM 718 N N . THR A 1 89 ? 9.835 -4.161 -14.476 1.00 83.00 89 THR A N 1
ATOM 719 C CA . THR A 1 89 ? 11.032 -4.921 -14.883 1.00 83.00 89 THR A CA 1
ATOM 720 C C . THR A 1 89 ? 12.344 -4.222 -14.536 1.00 83.00 89 THR A C 1
ATOM 722 O O . THR A 1 89 ? 13.384 -4.869 -14.447 1.00 83.00 89 THR A O 1
ATOM 725 N N . GLY A 1 90 ? 12.319 -2.904 -14.324 1.00 84.88 90 GLY A N 1
ATOM 726 C CA . GLY A 1 90 ? 13.487 -2.141 -13.901 1.00 84.88 90 GLY A CA 1
ATOM 727 C C . GLY A 1 90 ? 13.891 -2.481 -12.469 1.00 84.88 90 GLY A C 1
ATOM 728 O O . GLY A 1 90 ? 13.044 -2.778 -11.631 1.00 84.88 90 GLY A O 1
ATOM 729 N N . VAL A 1 91 ? 15.191 -2.411 -12.172 1.00 86.50 91 VAL A N 1
ATOM 730 C CA . VAL A 1 91 ? 15.722 -2.795 -10.852 1.00 86.50 91 VAL A CA 1
ATOM 731 C C . VAL A 1 91 ? 15.097 -1.962 -9.734 1.00 86.50 91 VAL A C 1
ATOM 733 O O . VAL A 1 91 ? 14.582 -2.508 -8.763 1.00 86.50 91 VAL A O 1
ATOM 736 N N . VAL A 1 92 ? 15.103 -0.636 -9.889 1.00 88.88 92 VAL A N 1
ATOM 737 C CA . VAL A 1 92 ? 14.564 0.289 -8.882 1.00 88.88 92 VAL A CA 1
ATOM 738 C C . VAL A 1 92 ? 13.038 0.287 -8.908 1.00 88.88 92 VAL A C 1
ATOM 740 O O . VAL A 1 92 ? 12.402 0.037 -7.891 1.00 88.88 92 VAL A O 1
ATOM 743 N N . SER A 1 93 ? 12.442 0.517 -10.075 1.00 89.31 93 SER A N 1
ATOM 744 C CA . SER A 1 93 ? 10.992 0.620 -10.256 1.00 89.31 93 SER A CA 1
ATOM 745 C C . SER A 1 93 ? 10.251 -0.668 -9.905 1.00 89.31 93 SER A C 1
ATOM 747 O O . SER A 1 93 ? 9.293 -0.612 -9.142 1.00 89.31 93 SER A O 1
ATOM 749 N N . GLY A 1 94 ? 10.726 -1.828 -10.366 1.00 89.56 94 GLY A N 1
ATOM 750 C CA . GLY A 1 94 ? 10.133 -3.127 -10.050 1.00 89.56 94 GLY A CA 1
ATOM 751 C C . GLY A 1 94 ? 10.185 -3.441 -8.556 1.00 89.56 94 GLY A C 1
ATOM 752 O O . GLY A 1 94 ? 9.173 -3.852 -7.984 1.00 89.56 94 GLY A O 1
ATOM 753 N N . THR A 1 95 ? 11.317 -3.145 -7.904 1.00 91.06 95 THR A N 1
ATOM 754 C CA . THR A 1 95 ? 11.470 -3.288 -6.447 1.00 91.06 95 THR A CA 1
ATOM 755 C C . THR A 1 95 ? 10.526 -2.356 -5.691 1.00 91.06 95 THR A C 1
ATOM 757 O O . THR A 1 95 ? 9.837 -2.791 -4.772 1.00 91.06 95 THR A O 1
ATOM 760 N N . VAL A 1 96 ? 10.443 -1.083 -6.086 1.00 93.50 96 VAL A N 1
ATOM 761 C CA . VAL A 1 96 ? 9.558 -0.107 -5.434 1.00 93.50 96 VAL A CA 1
ATOM 762 C C . VAL A 1 96 ? 8.088 -0.477 -5.623 1.00 93.50 96 VAL A C 1
ATOM 764 O O . VAL A 1 96 ? 7.331 -0.429 -4.658 1.00 93.50 96 VAL A O 1
ATOM 767 N N . MET A 1 97 ? 7.682 -0.901 -6.822 1.00 92.06 97 MET A N 1
ATOM 768 C CA . MET A 1 97 ? 6.317 -1.364 -7.083 1.00 92.06 97 MET A CA 1
ATOM 769 C C . MET A 1 97 ? 5.979 -2.616 -6.275 1.00 92.06 97 MET A C 1
ATOM 771 O O . MET A 1 97 ? 4.891 -2.695 -5.715 1.00 92.06 97 MET A O 1
ATOM 775 N N . PHE A 1 98 ? 6.910 -3.566 -6.165 1.00 92.38 98 PHE A N 1
ATOM 776 C CA . PHE A 1 98 ? 6.731 -4.742 -5.318 1.00 92.38 98 PHE A CA 1
ATOM 777 C C . PHE A 1 98 ? 6.511 -4.330 -3.860 1.00 92.38 98 PHE A C 1
ATOM 779 O O . PHE A 1 98 ? 5.478 -4.652 -3.282 1.00 92.38 98 PHE A O 1
ATOM 786 N N . LEU A 1 99 ? 7.423 -3.535 -3.291 1.00 94.38 99 LEU A N 1
ATOM 787 C CA . LEU A 1 99 ? 7.316 -3.050 -1.913 1.00 94.38 99 LEU A CA 1
ATOM 788 C C . LEU A 1 99 ? 6.039 -2.234 -1.675 1.00 94.38 99 LEU A C 1
ATOM 790 O O . LEU A 1 99 ? 5.423 -2.368 -0.621 1.00 94.38 99 LEU A O 1
ATOM 794 N N . PHE A 1 100 ? 5.602 -1.441 -2.654 1.00 94.56 100 PHE A N 1
ATOM 795 C CA . PHE A 1 100 ? 4.353 -0.685 -2.590 1.00 94.56 100 PHE A CA 1
ATOM 796 C C . PHE A 1 100 ? 3.117 -1.586 -2.462 1.00 94.56 100 PHE A C 1
ATOM 798 O O . PHE A 1 100 ? 2.185 -1.243 -1.741 1.00 94.56 100 PHE A O 1
ATOM 805 N N . VAL A 1 101 ? 3.094 -2.760 -3.098 1.00 94.56 101 VAL A N 1
ATOM 806 C CA . VAL A 1 101 ? 1.992 -3.713 -2.888 1.00 94.56 101 VAL A CA 1
ATOM 807 C C . VAL A 1 101 ? 2.002 -4.242 -1.449 1.00 94.56 101 VAL A C 1
ATOM 809 O O . VAL A 1 101 ? 0.947 -4.351 -0.825 1.00 94.56 101 VAL A O 1
ATOM 812 N N . PHE A 1 102 ? 3.181 -4.494 -0.872 1.00 93.88 102 PHE A N 1
ATOM 813 C CA . PHE A 1 102 ? 3.287 -4.917 0.530 1.00 93.88 102 PHE A CA 1
ATOM 814 C C . PHE A 1 102 ? 2.877 -3.833 1.521 1.00 93.88 102 PHE A C 1
ATOM 816 O O . PHE A 1 102 ? 2.335 -4.167 2.574 1.00 93.88 102 PHE A O 1
ATOM 823 N N . THR A 1 103 ? 3.060 -2.547 1.210 1.00 95.56 103 THR A N 1
ATOM 824 C CA . THR A 1 103 ? 2.579 -1.493 2.116 1.00 95.56 103 THR A CA 1
ATOM 825 C C . THR A 1 103 ? 1.063 -1.518 2.270 1.00 95.56 103 THR A C 1
ATOM 827 O O . THR A 1 103 ? 0.575 -1.207 3.347 1.00 95.56 103 THR A O 1
ATOM 830 N N . LYS A 1 104 ? 0.305 -2.009 1.279 1.00 94.69 104 LYS A N 1
ATOM 831 C CA . LYS A 1 104 ? -1.151 -2.187 1.415 1.00 94.69 104 LYS A CA 1
ATOM 832 C C . LYS A 1 104 ? -1.533 -3.252 2.442 1.00 94.69 104 LYS A C 1
ATOM 834 O O . LYS A 1 104 ? -2.575 -3.129 3.078 1.00 94.69 104 LYS A O 1
ATOM 839 N N . LEU A 1 105 ? -0.689 -4.268 2.649 1.00 93.81 105 LEU A N 1
ATOM 840 C CA . LEU A 1 105 ? -0.861 -5.220 3.752 1.00 93.81 105 LEU A CA 1
ATOM 841 C C . LEU A 1 105 ? -0.577 -4.553 5.103 1.00 93.81 105 LEU A C 1
ATOM 843 O O . LEU A 1 105 ? -1.285 -4.814 6.071 1.00 93.81 105 LEU A O 1
ATOM 847 N N . LEU A 1 106 ? 0.427 -3.672 5.166 1.00 93.50 106 LEU A N 1
ATOM 848 C CA . LEU A 1 106 ? 0.731 -2.893 6.370 1.00 93.50 106 LEU A CA 1
ATOM 849 C C . LEU A 1 106 ? -0.389 -1.890 6.686 1.00 93.50 106 LEU A C 1
ATOM 851 O O . LEU A 1 106 ? -0.754 -1.731 7.846 1.00 93.50 106 LEU A O 1
ATOM 855 N N . ASP A 1 107 ? -1.013 -1.291 5.676 1.00 93.56 107 ASP A N 1
ATOM 856 C CA . ASP A 1 107 ? -2.144 -0.377 5.858 1.00 93.56 107 ASP A CA 1
ATOM 857 C C . ASP A 1 107 ? -3.348 -1.061 6.558 1.00 93.56 107 ASP A C 1
ATOM 859 O O . ASP A 1 107 ? -4.121 -0.403 7.252 1.00 93.56 107 ASP A O 1
ATOM 863 N N . LEU A 1 108 ? -3.491 -2.394 6.479 1.00 93.62 108 LEU A N 1
ATOM 864 C CA . LEU A 1 108 ? -4.499 -3.132 7.263 1.00 93.62 108 LEU A CA 1
ATOM 865 C C . LEU A 1 108 ? -4.202 -3.162 8.769 1.00 93.62 108 LEU A C 1
ATOM 867 O O . LEU A 1 108 ? -5.110 -3.334 9.580 1.00 93.62 108 LEU A O 1
ATOM 871 N N . ALA A 1 109 ? -2.944 -3.019 9.179 1.00 92.38 109 ALA A N 1
ATOM 872 C CA . ALA A 1 109 ? -2.611 -2.981 10.597 1.00 92.38 109 ALA A CA 1
ATOM 873 C C . ALA A 1 109 ? -3.068 -1.666 11.249 1.00 92.38 109 ALA A C 1
ATOM 875 O O . ALA A 1 109 ? -3.408 -1.669 12.428 1.00 92.38 109 ALA A O 1
ATOM 876 N N . GLU A 1 110 ? -3.152 -0.567 10.494 1.00 91.88 110 GLU A N 1
ATOM 877 C CA . GLU A 1 110 ? -3.649 0.726 10.985 1.00 91.88 110 GLU A CA 1
ATOM 878 C C . GLU A 1 110 ? -5.083 0.609 11.515 1.00 91.88 110 GLU A C 1
ATOM 880 O O . GLU A 1 110 ? -5.373 0.931 12.666 1.00 91.88 110 GLU A O 1
ATOM 885 N N . THR A 1 111 ? -5.970 0.052 10.698 1.00 93.38 111 THR A N 1
ATOM 886 C CA . THR A 1 111 ? -7.375 -0.206 11.040 1.00 93.38 111 THR A CA 1
ATOM 887 C C . THR A 1 111 ? -7.519 -1.172 12.207 1.00 93.38 111 THR A C 1
ATOM 889 O O . THR A 1 111 ? -8.341 -0.943 13.094 1.00 93.38 111 THR A O 1
ATOM 892 N N . VAL A 1 112 ? -6.689 -2.217 12.264 1.00 93.00 112 VAL A N 1
ATOM 893 C CA . VAL A 1 112 ? -6.637 -3.126 13.417 1.00 93.00 112 VAL A CA 1
ATOM 894 C C . VAL A 1 112 ? -6.232 -2.374 14.688 1.00 93.00 112 VAL A C 1
ATOM 896 O O . VAL A 1 112 ? -6.876 -2.546 15.720 1.00 93.00 112 VAL A O 1
ATOM 899 N N . LEU A 1 113 ? -5.212 -1.512 14.635 1.00 92.94 113 LEU A N 1
ATOM 900 C CA . LEU A 1 113 ? -4.771 -0.711 15.780 1.00 92.94 113 LEU A CA 1
ATOM 901 C C . LEU A 1 113 ? -5.846 0.288 16.237 1.00 92.94 113 LEU A C 1
ATOM 903 O O . LEU A 1 113 ? -6.052 0.429 17.440 1.00 92.94 113 LEU A O 1
ATOM 907 N N . ILE A 1 114 ? -6.585 0.909 15.312 1.00 92.25 114 ILE A N 1
ATOM 908 C CA . ILE A 1 114 ? -7.733 1.782 15.624 1.00 92.25 114 ILE A CA 1
ATOM 909 C C . ILE A 1 114 ? -8.801 1.013 16.413 1.00 92.25 114 ILE A C 1
ATOM 911 O O . ILE A 1 114 ? -9.271 1.491 17.448 1.00 92.25 114 ILE A O 1
ATOM 915 N N . VAL A 1 115 ? -9.154 -0.192 15.954 1.00 92.75 115 VAL A N 1
ATOM 916 C CA . VAL A 1 115 ? -10.116 -1.060 16.650 1.00 92.75 115 VAL A CA 1
ATOM 917 C C . VAL A 1 115 ? -9.593 -1.463 18.026 1.00 92.75 115 VAL A C 1
ATOM 919 O O . VAL A 1 115 ? -10.351 -1.458 18.993 1.00 92.75 115 VAL A O 1
ATOM 922 N N . LEU A 1 116 ? -8.296 -1.768 18.144 1.00 91.62 116 LEU A N 1
ATOM 923 C CA . LEU A 1 116 ? -7.667 -2.110 19.420 1.00 91.62 116 LEU A CA 1
ATOM 924 C C . LEU A 1 116 ? -7.619 -0.932 20.400 1.00 91.62 116 LEU A C 1
ATOM 926 O O . LEU A 1 116 ? -7.654 -1.177 21.601 1.00 91.62 116 LEU A O 1
ATOM 930 N N . GLU A 1 117 ? -7.581 0.319 19.942 1.00 90.25 117 GLU A N 1
ATOM 931 C CA . GLU A 1 117 ? -7.760 1.500 20.803 1.00 90.25 117 GLU A CA 1
ATOM 932 C C . GLU A 1 117 ? -9.222 1.705 21.250 1.00 90.25 117 GLU A C 1
ATOM 934 O O . GLU A 1 117 ? -9.520 2.649 21.981 1.00 90.25 117 GLU A O 1
ATOM 939 N N . GLY A 1 118 ? -10.147 0.834 20.834 1.00 88.75 118 GLY A N 1
ATOM 940 C CA . GLY A 1 118 ? -11.571 0.936 21.150 1.00 88.75 118 GLY A CA 1
ATOM 941 C C . GLY A 1 118 ? -12.327 1.940 20.280 1.00 88.75 118 GLY A C 1
ATOM 942 O O . GLY A 1 118 ? -13.454 2.305 20.609 1.00 88.75 118 GLY A O 1
ATOM 943 N N . ARG A 1 119 ? -11.729 2.406 19.178 1.00 89.75 119 ARG A N 1
ATOM 944 C CA . ARG A 1 119 ? -12.375 3.331 18.240 1.00 89.75 119 ARG A CA 1
ATOM 945 C C . ARG A 1 119 ? -13.079 2.555 17.130 1.00 89.75 119 ARG A C 1
ATOM 947 O O . ARG A 1 119 ? -12.645 1.477 16.730 1.00 89.75 119 ARG A O 1
ATOM 954 N N . HIS A 1 120 ? -14.151 3.130 16.594 1.00 90.44 120 HIS A N 1
ATOM 955 C CA . HIS A 1 120 ? -14.862 2.566 15.449 1.00 90.44 120 HIS A CA 1
ATOM 956 C C . HIS A 1 120 ? -14.295 3.160 14.150 1.00 90.44 120 HIS A C 1
ATOM 958 O O . HIS A 1 120 ? -14.474 4.359 13.919 1.00 90.44 120 HIS A O 1
ATOM 964 N N . PRO A 1 121 ? -13.606 2.374 13.301 1.00 90.75 121 PRO A N 1
ATOM 965 C CA . PRO A 1 121 ? -13.157 2.864 12.005 1.00 90.75 121 PRO A CA 1
ATOM 966 C C . PRO A 1 121 ? -14.358 3.163 11.101 1.00 90.75 121 PRO A C 1
ATOM 968 O O . PRO A 1 121 ? -15.364 2.452 11.109 1.00 90.75 121 PRO A O 1
ATOM 971 N N . LEU A 1 122 ? -14.245 4.221 10.299 1.00 93.06 122 LEU A N 1
ATOM 972 C CA . LEU A 1 122 ? -15.266 4.583 9.317 1.00 93.06 122 LEU A CA 1
ATOM 973 C C . LEU A 1 122 ? -15.392 3.484 8.253 1.00 93.06 122 LEU A C 1
ATOM 975 O O . LEU A 1 122 ? -14.388 2.948 7.786 1.00 93.06 122 LEU A O 1
ATOM 979 N N . LEU A 1 123 ? -16.615 3.210 7.791 1.00 92.56 123 LEU A N 1
ATOM 980 C CA . LEU A 1 123 ? -16.872 2.177 6.778 1.00 92.56 123 LEU A CA 1
ATOM 981 C C . LEU A 1 123 ? -16.070 2.413 5.491 1.00 92.56 123 LEU A C 1
ATOM 983 O O . LEU A 1 123 ? -15.504 1.473 4.935 1.00 92.56 123 LEU A O 1
ATOM 987 N N . ILE A 1 124 ? -15.960 3.672 5.056 1.00 94.06 124 ILE A N 1
ATOM 988 C CA . ILE A 1 124 ? -15.179 4.038 3.868 1.00 94.06 124 ILE A CA 1
ATOM 989 C C . ILE A 1 124 ? -13.699 3.679 4.009 1.00 94.06 124 ILE A C 1
ATOM 991 O O . ILE A 1 124 ? -13.081 3.256 3.041 1.00 94.06 124 ILE A O 1
ATOM 995 N N . HIS A 1 125 ? -13.139 3.800 5.211 1.00 92.75 125 HIS A N 1
ATOM 996 C CA . HIS A 1 125 ? -11.738 3.501 5.478 1.00 92.75 125 HIS A CA 1
ATOM 997 C C . HIS A 1 125 ? -11.495 1.986 5.402 1.00 92.75 125 HIS A C 1
ATOM 999 O O . HIS A 1 125 ? -10.575 1.543 4.717 1.00 92.75 125 HIS A O 1
ATOM 1005 N N . ILE A 1 126 ? -12.397 1.179 5.973 1.00 94.62 126 ILE A N 1
ATOM 1006 C CA . ILE A 1 126 ? -12.365 -0.288 5.844 1.00 94.62 126 ILE A CA 1
ATOM 1007 C C . ILE A 1 126 ? -12.456 -0.700 4.369 1.00 94.62 126 ILE A C 1
ATOM 1009 O O . ILE A 1 126 ? -11.634 -1.481 3.893 1.00 94.62 126 ILE A O 1
ATOM 1013 N N . PHE A 1 127 ? -13.437 -0.155 3.644 1.00 94.81 127 PHE A N 1
ATOM 1014 C CA . PHE A 1 127 ? -13.650 -0.444 2.227 1.00 94.81 127 PHE A CA 1
ATOM 1015 C C . PHE A 1 127 ? -12.429 -0.066 1.381 1.00 94.81 127 PHE A C 1
ATOM 1017 O O . PHE A 1 127 ? -11.944 -0.881 0.599 1.00 94.81 127 PHE A O 1
ATOM 1024 N N . HIS A 1 128 ? -11.894 1.140 1.584 1.00 95.50 128 HIS A N 1
ATOM 1025 C CA . HIS A 1 128 ? -10.703 1.628 0.903 1.00 95.50 128 HIS A CA 1
ATOM 1026 C C . HIS A 1 128 ? -9.509 0.690 1.113 1.00 95.50 128 HIS A C 1
ATOM 1028 O O . HIS A 1 128 ? -8.874 0.300 0.136 1.00 95.50 128 HIS A O 1
ATOM 1034 N N . HIS A 1 129 ? -9.214 0.272 2.347 1.00 94.81 129 HIS A N 1
ATOM 1035 C CA . HIS A 1 129 ? -8.064 -0.601 2.606 1.00 94.81 129 HIS A CA 1
ATOM 1036 C C . HIS A 1 129 ? -8.209 -1.996 1.987 1.00 94.81 129 HIS A C 1
ATOM 1038 O O . HIS A 1 129 ? -7.243 -2.519 1.434 1.00 94.81 129 HIS A O 1
ATOM 1044 N N . VAL A 1 130 ? -9.412 -2.576 1.992 1.00 96.06 130 VAL A N 1
ATOM 1045 C CA . VAL A 1 130 ? -9.645 -3.878 1.344 1.00 96.06 130 VAL A CA 1
ATOM 1046 C C . VAL A 1 130 ? -9.527 -3.768 -0.171 1.00 96.06 130 VAL A C 1
ATOM 1048 O O . VAL A 1 130 ? -8.804 -4.546 -0.791 1.00 96.06 130 VAL A O 1
ATOM 1051 N N . VAL A 1 131 ? -10.214 -2.798 -0.779 1.00 95.56 131 VAL A N 1
ATOM 1052 C CA . VAL A 1 131 ? -10.216 -2.651 -2.238 1.00 95.56 131 VAL A CA 1
ATOM 1053 C C . VAL A 1 131 ? -8.831 -2.283 -2.745 1.00 95.56 131 VAL A C 1
ATOM 1055 O O . VAL A 1 131 ? -8.379 -2.881 -3.715 1.00 95.56 131 VAL A O 1
ATOM 1058 N N . THR A 1 132 ? -8.122 -1.361 -2.090 1.00 95.31 132 THR A N 1
ATOM 1059 C CA . THR A 1 132 ? -6.764 -0.993 -2.517 1.00 95.31 132 THR A CA 1
ATOM 1060 C C . THR A 1 132 ? -5.784 -2.155 -2.404 1.00 95.31 132 THR A C 1
ATOM 1062 O O . THR A 1 132 ? -4.979 -2.328 -3.318 1.00 95.31 132 THR A O 1
ATOM 1065 N N . LEU A 1 133 ? -5.869 -2.998 -1.368 1.00 95.75 133 LEU A N 1
ATOM 1066 C CA 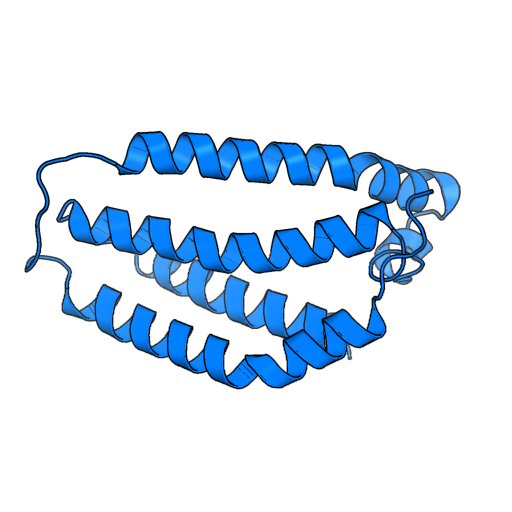. LEU A 1 133 ? -5.057 -4.213 -1.268 1.00 95.75 133 LEU A CA 1
ATOM 1067 C C . LEU A 1 133 ? -5.350 -5.195 -2.408 1.00 95.75 133 LEU A C 1
ATOM 1069 O O . LEU A 1 133 ? -4.435 -5.596 -3.125 1.00 95.75 133 LEU A O 1
ATOM 1073 N N . LEU A 1 134 ? -6.617 -5.573 -2.595 1.00 94.88 134 LEU A N 1
ATOM 1074 C CA . LEU A 1 134 ? -6.999 -6.552 -3.617 1.00 94.88 134 LEU A CA 1
ATOM 1075 C C . LEU A 1 134 ? -6.684 -6.041 -5.026 1.00 94.88 134 LEU A C 1
ATOM 1077 O O . LEU A 1 134 ? -6.146 -6.778 -5.853 1.00 94.88 134 LEU A O 1
ATOM 1081 N N . PHE A 1 135 ? -6.970 -4.764 -5.282 1.00 93.19 135 PHE A N 1
ATOM 1082 C CA . PHE A 1 135 ? -6.718 -4.126 -6.565 1.00 93.19 135 PHE A CA 1
ATOM 1083 C C . PHE A 1 135 ? -5.224 -4.057 -6.886 1.00 93.19 135 PHE A C 1
ATOM 1085 O O . PHE A 1 135 ? -4.822 -4.454 -7.976 1.00 93.19 135 PHE A O 1
ATOM 1092 N N . THR A 1 136 ? -4.387 -3.590 -5.956 1.00 93.31 136 THR A N 1
ATOM 1093 C CA . THR A 1 136 ? -2.936 -3.481 -6.191 1.00 93.31 136 THR A CA 1
ATOM 1094 C C . THR A 1 136 ? -2.275 -4.849 -6.316 1.00 93.31 136 THR A C 1
ATOM 1096 O O . THR A 1 136 ? -1.456 -5.036 -7.215 1.00 93.31 136 THR A O 1
ATOM 1099 N N . TRP A 1 137 ? -2.675 -5.827 -5.495 1.00 94.00 137 TRP A N 1
ATOM 1100 C CA . TRP A 1 137 ? -2.186 -7.200 -5.598 1.00 94.00 137 TRP A CA 1
ATOM 1101 C C . TRP A 1 137 ? -2.506 -7.812 -6.960 1.00 94.00 137 TRP A C 1
ATOM 1103 O O . TRP A 1 137 ? -1.622 -8.355 -7.628 1.00 94.00 137 TRP A O 1
ATOM 1113 N N . ASN A 1 138 ? -3.764 -7.704 -7.395 1.00 91.50 138 ASN A N 1
ATOM 1114 C CA . ASN A 1 138 ? -4.196 -8.266 -8.667 1.00 91.50 138 ASN A CA 1
ATOM 1115 C C . ASN A 1 138 ? -3.550 -7.537 -9.856 1.00 91.50 138 ASN A C 1
ATOM 1117 O O . ASN A 1 138 ? -2.993 -8.189 -10.739 1.00 91.50 138 ASN A O 1
ATOM 1121 N N . SER A 1 139 ? -3.529 -6.200 -9.822 1.00 88.69 139 SER A N 1
ATOM 1122 C CA . SER A 1 139 ? -2.909 -5.374 -10.865 1.00 88.69 139 SER A CA 1
ATOM 1123 C C . SER A 1 139 ? -1.425 -5.693 -11.028 1.00 88.69 139 SER A C 1
ATOM 1125 O O . SER A 1 139 ? -0.948 -5.821 -12.150 1.00 88.69 139 SER A O 1
ATOM 1127 N N . TYR A 1 140 ? -0.693 -5.892 -9.927 1.00 88.81 140 TYR A N 1
ATOM 1128 C CA . TYR A 1 140 ? 0.715 -6.289 -9.984 1.00 88.81 140 TYR A CA 1
ATOM 1129 C C . TYR A 1 140 ? 0.890 -7.723 -10.512 1.00 88.81 140 TYR A C 1
ATOM 1131 O O . TYR A 1 140 ? 1.738 -7.973 -11.367 1.00 88.81 140 TYR A O 1
ATOM 1139 N N . SER A 1 141 ? 0.066 -8.668 -10.045 1.00 88.50 141 SER A N 1
ATOM 1140 C CA . SER A 1 141 ? 0.150 -10.092 -10.415 1.00 88.50 141 SER A CA 1
ATOM 1141 C C . SER A 1 141 ? -0.091 -10.342 -11.907 1.00 88.50 141 SER A C 1
ATOM 1143 O O . SER A 1 141 ? 0.559 -11.193 -12.520 1.00 88.50 141 SER A O 1
ATOM 1145 N N . HIS A 1 142 ? -1.017 -9.593 -12.500 1.00 82.50 142 HIS A N 1
ATOM 1146 C CA . HIS A 1 142 ? -1.408 -9.744 -13.901 1.00 82.50 142 HIS A CA 1
ATOM 1147 C C . HIS A 1 142 ? -0.846 -8.647 -14.813 1.00 82.50 142 HIS A C 1
ATOM 1149 O O . HIS A 1 142 ? -1.059 -8.706 -16.021 1.00 82.50 142 HIS A O 1
ATOM 1155 N N . GLN A 1 143 ? -0.109 -7.674 -14.257 1.00 71.31 143 GLN A N 1
ATOM 1156 C CA . GLN A 1 143 ? 0.334 -6.461 -14.961 1.00 71.31 143 GLN A CA 1
ATOM 1157 C C . GLN A 1 143 ? -0.824 -5.773 -15.707 1.00 71.31 143 GLN A C 1
ATOM 1159 O O . GLN A 1 143 ? -0.647 -5.210 -16.792 1.00 71.31 143 GLN A O 1
ATOM 1164 N N . SER A 1 144 ? -2.027 -5.859 -15.137 1.00 61.69 144 SER A N 1
ATOM 1165 C CA . SER A 1 144 ? -3.251 -5.357 -15.744 1.00 61.69 144 SER A CA 1
ATOM 1166 C C . SER A 1 144 ? -3.205 -3.836 -15.786 1.00 61.69 144 SER A C 1
ATOM 1168 O O . SER A 1 144 ? -2.963 -3.185 -14.769 1.00 61.69 144 SER A O 1
ATOM 1170 N N . SER A 1 145 ? -3.475 -3.250 -16.951 1.00 57.22 145 SER A N 1
ATOM 1171 C CA . SER A 1 145 ? -3.932 -1.863 -16.995 1.00 57.22 145 SER A CA 1
ATOM 1172 C C . SER A 1 145 ? -5.429 -1.838 -16.682 1.00 57.22 145 SER A C 1
ATOM 1174 O O . SER A 1 145 ? -6.135 -2.805 -16.950 1.00 57.22 145 SER A O 1
ATOM 1176 N N . LEU A 1 146 ? -5.942 -0.716 -16.173 1.00 50.31 146 LEU A N 1
ATOM 1177 C CA . LEU A 1 146 ? -7.380 -0.509 -15.916 1.00 50.31 146 LEU A CA 1
ATOM 1178 C C . LEU A 1 146 ? -8.286 -0.678 -17.162 1.00 50.31 146 LEU A C 1
ATOM 1180 O O . LEU A 1 146 ? -9.501 -0.572 -17.041 1.00 50.31 146 LEU A O 1
ATOM 1184 N N . GLY A 1 147 ? -7.715 -0.903 -18.352 1.00 42.16 147 GLY A N 1
ATOM 1185 C CA . GLY A 1 147 ? -8.422 -0.986 -19.630 1.00 42.16 147 GLY A CA 1
ATOM 1186 C C . GLY A 1 147 ? -8.224 -2.293 -20.402 1.00 42.16 147 GLY A C 1
ATOM 1187 O O . GLY A 1 147 ? -8.337 -2.260 -21.627 1.00 42.16 147 GLY A O 1
ATOM 1188 N N . ARG A 1 148 ? -7.887 -3.409 -19.744 1.00 32.50 148 ARG A N 1
ATOM 1189 C CA . ARG A 1 148 ? -7.803 -4.732 -20.384 1.00 32.50 148 ARG A CA 1
ATOM 1190 C C . ARG A 1 148 ? -8.531 -5.810 -19.604 1.00 32.50 148 ARG A C 1
ATOM 1192 O O . ARG A 1 148 ? -8.315 -5.880 -18.378 1.00 32.50 148 ARG A O 1
#

pLDDT: mean 87.91, std 11.4, range [32.5, 96.75]

InterPro domains:
  IPR002076 ELO family [PF01151] (13-144)
  IPR002076 ELO family [PTHR11157] (11-145)

Foldseek 3Di:
DLPWDPLVVLLVVLVVCLVVLVVVLVVLVVCLVPLQQPAEDPDQCLVVLCVVLVVLVVVLCVLCVVVLCCCPVVVHDCRSQPPCDCCCTPSSNVVSLSVVLVSLVSLSVNSVSCRNNNHRDDPVSSVCSSCVNSVSSVCSSVVDDPPD

Radius of gyration: 17.71 Å; chains: 1; bounding box: 43×32×51 Å

Secondary structure (DSSP, 8-state):
------HHHHHHHHHHHHHHHHHHHHHHHHHHHHSTTT---SS--HHHHHHHHHHHHHHHHHHHHHHHHHIIIII-HHHHHH--TTTTTSHHHHHHHHHHHHHHHHHHHHHHHHHHTT----HHHHHHHHHHHHHHHHHHHHT--TT-

Organism: Teladorsagia circumcincta (NCBI:txid45464)